Protein AF-A0A662EQB1-F1 (afdb_monomer_lite)

pLDDT: mean 83.08, std 17.45, range [39.06, 98.19]

Radius of gyration: 16.45 Å; chains: 1; bounding box: 39×25×48 Å

Structure (mmCIF, N/CA/C/O backbone):
data_AF-A0A662EQB1-F1
#
_entry.id   AF-A0A662EQB1-F1
#
loop_
_atom_site.group_PDB
_atom_site.id
_atom_site.type_symbol
_atom_site.label_atom_id
_atom_site.label_alt_id
_atom_site.label_comp_id
_atom_site.label_asym_id
_atom_site.label_entity_id
_atom_site.label_seq_id
_atom_site.pdbx_PDB_ins_code
_atom_site.Cartn_x
_atom_site.Cartn_y
_atom_sit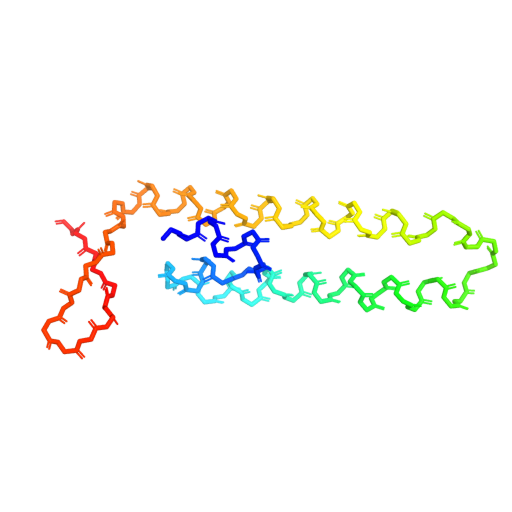e.Cartn_z
_atom_site.occupancy
_atom_site.B_iso_or_equiv
_atom_site.auth_seq_id
_atom_site.auth_comp_id
_atom_site.auth_asym_id
_atom_site.auth_atom_id
_atom_site.pdbx_PDB_model_num
ATOM 1 N N . MET A 1 1 ? -3.290 -4.667 16.452 1.00 82.69 1 MET A N 1
ATOM 2 C CA . MET A 1 1 ? -2.602 -3.457 15.957 1.00 82.69 1 MET A CA 1
ATOM 3 C C . MET A 1 1 ? -2.853 -3.335 14.454 1.00 82.69 1 MET A C 1
ATOM 5 O O . MET A 1 1 ? -1.991 -3.743 13.681 1.00 82.69 1 MET A O 1
ATOM 9 N N . PRO A 1 2 ? -4.029 -2.837 14.031 1.00 86.50 2 PRO A N 1
ATOM 10 C CA . PRO A 1 2 ? -4.430 -2.827 12.616 1.00 86.50 2 PRO A CA 1
ATOM 11 C C . PRO A 1 2 ? -3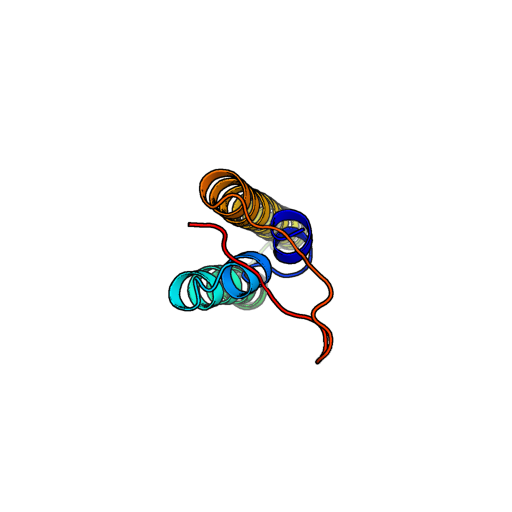.457 -2.061 11.707 1.00 86.50 2 PRO A C 1
ATOM 13 O O . PRO A 1 2 ? -3.091 -2.555 10.647 1.00 86.50 2 PRO A O 1
ATOM 16 N N . GLY A 1 3 ? -2.912 -0.929 12.167 1.00 89.44 3 GLY A N 1
ATOM 17 C CA . GLY A 1 3 ? -1.906 -0.177 11.405 1.00 89.44 3 GLY A CA 1
ATOM 18 C C . GLY A 1 3 ? -0.627 -0.965 11.092 1.00 89.44 3 GLY A C 1
ATOM 19 O O . GLY A 1 3 ? -0.186 -0.983 9.949 1.00 89.44 3 GLY A O 1
ATOM 20 N N . LEU A 1 4 ? -0.054 -1.681 12.069 1.00 92.12 4 LEU A N 1
ATOM 21 C CA . LEU A 1 4 ? 1.131 -2.521 11.824 1.00 92.12 4 LEU A CA 1
ATOM 22 C C . LEU A 1 4 ? 0.826 -3.676 10.870 1.00 92.12 4 LEU A C 1
ATOM 24 O O . LEU A 1 4 ? 1.663 -4.018 10.042 1.00 92.12 4 LEU A O 1
ATOM 28 N N . ALA A 1 5 ? -0.373 -4.253 10.964 1.00 92.75 5 ALA A N 1
ATOM 29 C CA . ALA A 1 5 ? -0.799 -5.301 10.050 1.00 92.75 5 ALA A CA 1
ATOM 30 C C . ALA A 1 5 ? -0.850 -4.780 8.602 1.00 92.75 5 ALA A C 1
ATOM 32 O O . ALA A 1 5 ? -0.261 -5.402 7.721 1.00 92.75 5 ALA A O 1
ATOM 33 N N . SER A 1 6 ? -1.447 -3.601 8.378 1.00 94.75 6 SER A N 1
ATOM 34 C CA . SER A 1 6 ? -1.482 -2.958 7.054 1.00 94.75 6 SER A CA 1
ATOM 35 C C . SER A 1 6 ? -0.138 -2.430 6.556 1.00 94.75 6 SER A C 1
ATOM 37 O O . SER A 1 6 ? 0.034 -2.280 5.351 1.00 94.75 6 SER A O 1
ATOM 39 N N . PHE A 1 7 ? 0.814 -2.148 7.447 1.00 95.44 7 PHE A N 1
ATOM 40 C CA . PHE A 1 7 ? 2.175 -1.792 7.043 1.00 95.44 7 PHE A CA 1
ATOM 41 C C . PHE A 1 7 ? 2.916 -2.988 6.436 1.00 95.44 7 PHE A C 1
ATOM 43 O O . PHE A 1 7 ? 3.634 -2.834 5.454 1.00 95.44 7 PHE A O 1
ATOM 50 N N . VAL A 1 8 ? 2.749 -4.177 7.024 1.00 94.88 8 VAL A N 1
ATOM 51 C CA . VAL A 1 8 ? 3.395 -5.406 6.535 1.00 94.88 8 VAL A CA 1
ATOM 52 C C . VAL A 1 8 ? 2.670 -5.950 5.307 1.00 94.88 8 VAL A C 1
ATOM 54 O O . VAL A 1 8 ? 3.314 -6.373 4.351 1.00 94.88 8 VAL A O 1
ATOM 57 N N . ILE A 1 9 ? 1.336 -5.945 5.335 1.00 96.12 9 ILE A N 1
ATOM 58 C CA . ILE A 1 9 ? 0.487 -6.401 4.233 1.00 96.12 9 ILE A CA 1
ATOM 59 C C . ILE A 1 9 ? -0.588 -5.339 3.995 1.00 96.12 9 ILE A C 1
ATOM 61 O O . ILE A 1 9 ? -1.579 -5.316 4.730 1.00 96.12 9 ILE A O 1
ATOM 65 N N . PRO A 1 10 ? -0.436 -4.470 2.978 1.00 97.38 10 PRO A N 1
ATOM 66 C CA . PRO A 1 10 ? -1.454 -3.484 2.631 1.00 97.38 10 PRO A CA 1
ATOM 6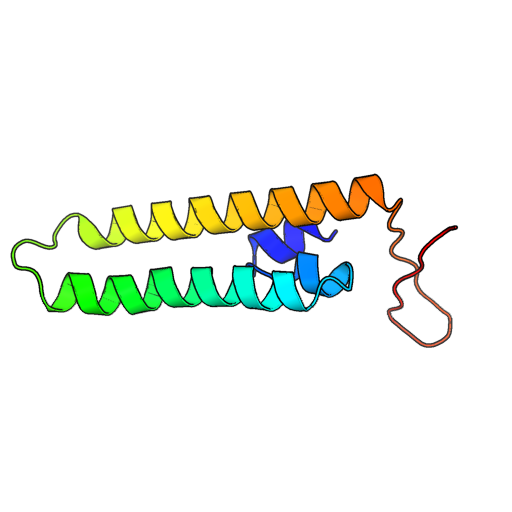7 C C . PRO A 1 10 ? -2.843 -4.124 2.506 1.00 97.38 10 PRO A C 1
ATOM 69 O O . PRO A 1 10 ? -3.015 -5.111 1.796 1.00 97.38 10 PRO A O 1
ATOM 72 N N . GLY A 1 11 ? -3.824 -3.579 3.230 1.00 94.88 11 GLY A N 1
ATOM 73 C CA . GLY A 1 11 ? -5.198 -4.092 3.293 1.00 94.88 11 GLY A CA 1
ATOM 74 C C . GLY A 1 11 ? -5.509 -4.983 4.500 1.00 94.88 11 GLY A C 1
ATOM 75 O O . GLY A 1 11 ? -6.670 -5.082 4.891 1.00 94.88 11 GLY A O 1
ATOM 76 N N . LEU A 1 12 ? -4.510 -5.584 5.155 1.00 95.25 12 LEU A N 1
ATOM 77 C CA . LEU A 1 12 ? -4.753 -6.516 6.265 1.00 95.25 12 LEU A CA 1
ATOM 78 C C . LEU A 1 12 ? -5.360 -5.837 7.503 1.00 95.25 12 LEU A C 1
ATOM 80 O O . LEU A 1 12 ? -6.245 -6.386 8.148 1.00 95.25 12 LEU A O 1
ATOM 84 N N . GLY A 1 13 ? -4.907 -4.637 7.844 1.00 94.06 13 GLY A N 1
ATOM 85 C CA . GLY A 1 13 ? -5.478 -3.831 8.921 1.00 94.06 13 GLY A CA 1
ATOM 86 C C . GLY A 1 13 ? -6.901 -3.361 8.633 1.00 94.06 13 GLY A C 1
ATOM 87 O O . GLY A 1 13 ? -7.721 -3.363 9.542 1.00 94.06 13 GLY A O 1
ATOM 88 N N . GLN A 1 14 ? -7.222 -3.028 7.380 1.00 95.81 14 GLN A N 1
ATOM 89 C CA . GLN A 1 14 ? -8.599 -2.730 6.972 1.00 95.81 14 GLN A CA 1
ATOM 90 C C . GLN A 1 14 ? -9.493 -3.963 7.131 1.00 95.81 14 GLN A C 1
ATOM 92 O O . GLN A 1 14 ? -10.603 -3.842 7.633 1.00 95.81 14 GLN A O 1
ATOM 97 N N . PHE A 1 15 ? -8.991 -5.151 6.776 1.00 95.00 15 PHE A N 1
ATOM 98 C CA . PHE A 1 15 ? -9.713 -6.408 6.980 1.00 95.00 15 PHE A CA 1
ATOM 99 C C . PHE A 1 15 ? -9.963 -6.694 8.466 1.00 95.00 15 PHE A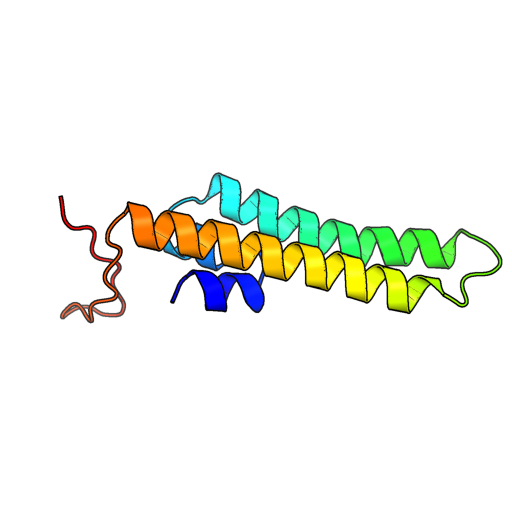 C 1
ATOM 101 O O . PHE A 1 15 ? -11.057 -7.096 8.835 1.00 95.00 15 PHE A O 1
ATOM 108 N N . ILE A 1 16 ? -8.968 -6.442 9.322 1.00 92.44 16 ILE A N 1
ATOM 109 C CA . ILE A 1 16 ? -9.092 -6.571 10.783 1.00 92.44 16 ILE A CA 1
ATOM 110 C C . ILE A 1 16 ? -10.137 -5.602 11.360 1.00 92.44 16 ILE A C 1
ATOM 112 O O . ILE A 1 16 ? -10.780 -5.933 12.349 1.00 92.44 16 ILE A O 1
ATOM 116 N N . ASN A 1 17 ? -10.305 -4.429 10.750 1.00 91.06 17 ASN A N 1
ATOM 117 C CA . ASN A 1 17 ? -11.331 -3.454 11.126 1.00 91.06 17 ASN A CA 1
ATOM 118 C C . ASN A 1 17 ? -12.685 -3.719 10.426 1.00 91.06 17 ASN A C 1
ATOM 120 O O . ASN A 1 17 ? -13.486 -2.801 10.295 1.00 91.06 17 ASN A O 1
ATOM 124 N N . ASP A 1 18 ? -12.918 -4.919 9.880 1.00 92.06 18 ASP A N 1
ATOM 125 C CA . ASP A 1 18 ? -14.128 -5.292 9.126 1.00 92.06 18 ASP A CA 1
ATOM 126 C C . ASP A 1 18 ? -14.433 -4.412 7.886 1.00 92.06 18 ASP A C 1
ATOM 128 O O . ASP A 1 18 ? -15.512 -4.477 7.293 1.00 92.06 18 ASP A O 1
ATOM 132 N N . GLN A 1 19 ? -13.457 -3.636 7.399 1.00 92.38 19 GLN A N 1
ATOM 133 C CA . GLN A 1 19 ? -13.565 -2.806 6.192 1.00 92.38 19 GLN A CA 1
ATOM 134 C C . GLN A 1 19 ? -13.108 -3.582 4.948 1.00 92.38 19 GLN A C 1
ATOM 136 O O . GLN A 1 19 ? -12.126 -3.227 4.291 1.00 92.38 19 GLN A O 1
ATOM 141 N N . VAL A 1 20 ? -13.828 -4.659 4.616 1.00 93.69 20 VAL A N 1
ATOM 142 C CA . VAL A 1 20 ? -13.452 -5.630 3.568 1.00 93.69 20 VAL A CA 1
ATOM 143 C C . VAL A 1 20 ? -13.254 -4.987 2.188 1.00 93.69 20 VAL A C 1
ATOM 145 O O . VAL A 1 20 ? -12.261 -5.273 1.519 1.00 93.69 20 VAL A O 1
ATOM 148 N N . ASP A 1 21 ? -14.129 -4.068 1.774 1.00 95.62 21 ASP A N 1
ATOM 149 C CA . ASP A 1 21 ? -14.007 -3.390 0.473 1.00 95.62 21 ASP A CA 1
ATOM 150 C C . ASP A 1 21 ? -12.708 -2.580 0.373 1.00 95.62 21 ASP A C 1
ATOM 152 O O . ASP A 1 21 ? -11.983 -2.639 -0.625 1.00 95.62 21 ASP A O 1
ATOM 156 N N . LYS A 1 22 ? -12.360 -1.867 1.451 1.00 95.31 22 LYS A N 1
ATOM 157 C CA . LYS A 1 22 ? -11.084 -1.154 1.544 1.00 95.31 22 LYS A CA 1
ATOM 158 C C . LYS A 1 22 ? -9.912 -2.127 1.618 1.00 95.31 22 LYS A C 1
ATOM 160 O O . LYS A 1 22 ? -8.889 -1.868 0.992 1.00 95.31 22 LYS A O 1
ATOM 165 N N . ALA A 1 23 ? -10.037 -3.246 2.328 1.00 96.44 23 ALA A N 1
ATOM 166 C CA . ALA A 1 23 ? -8.979 -4.249 2.393 1.00 96.44 23 ALA A CA 1
ATOM 167 C C . ALA A 1 23 ? -8.564 -4.726 0.994 1.00 96.44 23 ALA A C 1
ATOM 169 O O . ALA A 1 23 ? -7.375 -4.708 0.665 1.00 96.44 23 ALA A O 1
ATOM 170 N N . PHE A 1 24 ? -9.539 -5.058 0.143 1.00 97.88 24 PHE A N 1
ATOM 171 C CA . PHE A 1 24 ? -9.275 -5.443 -1.243 1.00 97.88 24 PHE A CA 1
ATOM 172 C C . PHE A 1 24 ? -8.697 -4.304 -2.079 1.00 97.88 24 PHE A C 1
ATOM 174 O O . PHE A 1 24 ? -7.803 -4.552 -2.886 1.00 97.88 24 PHE A O 1
ATOM 181 N N . LEU A 1 25 ? -9.152 -3.065 -1.880 1.00 98.06 25 LEU A N 1
ATOM 182 C CA . LEU A 1 25 ? -8.591 -1.907 -2.577 1.00 98.06 25 LEU A CA 1
ATOM 183 C C . LEU A 1 25 ? -7.108 -1.707 -2.232 1.00 98.06 25 LEU A C 1
ATOM 185 O O . LEU A 1 25 ? -6.269 -1.591 -3.125 1.00 98.06 25 LEU A O 1
ATOM 189 N N . HIS A 1 26 ? -6.775 -1.695 -0.942 1.00 98.06 26 HIS A N 1
ATOM 190 C CA . HIS A 1 26 ? -5.409 -1.484 -0.470 1.00 98.06 26 HIS A CA 1
ATOM 191 C C . HIS A 1 26 ? -4.473 -2.615 -0.902 1.00 98.06 26 HIS A C 1
ATOM 193 O O . HIS A 1 26 ? -3.370 -2.338 -1.383 1.00 98.06 26 HIS A O 1
ATOM 199 N N . PHE A 1 27 ? -4.922 -3.865 -0.789 1.00 97.94 27 PHE A N 1
ATOM 200 C CA . PHE A 1 27 ? -4.165 -5.020 -1.260 1.00 97.94 27 PHE A CA 1
ATOM 201 C C . PHE A 1 27 ? -3.999 -5.006 -2.784 1.00 97.94 27 PHE A C 1
ATOM 203 O O . PHE A 1 27 ? -2.893 -5.167 -3.298 1.00 97.94 27 PHE A O 1
ATOM 210 N N . GLY A 1 28 ? -5.083 -4.744 -3.516 1.00 97.88 28 GLY A N 1
ATOM 211 C CA . GLY A 1 28 ? -5.087 -4.692 -4.974 1.00 97.88 28 GLY A CA 1
ATOM 212 C C . GLY A 1 28 ? -4.147 -3.624 -5.528 1.00 97.88 28 GLY A C 1
ATOM 213 O O . GLY A 1 28 ? -3.433 -3.891 -6.491 1.00 97.88 28 GLY A O 1
ATOM 214 N N . ILE A 1 29 ? -4.080 -2.447 -4.899 1.00 97.56 29 ILE A N 1
ATOM 215 C CA . ILE A 1 29 ? -3.141 -1.393 -5.305 1.00 97.56 29 ILE A CA 1
ATOM 216 C C . ILE A 1 29 ? -1.691 -1.797 -5.015 1.00 97.56 29 ILE A C 1
ATOM 218 O O . ILE A 1 29 ? -0.839 -1.571 -5.869 1.00 97.56 29 ILE A O 1
ATOM 222 N N . ALA A 1 30 ? -1.398 -2.442 -3.882 1.00 96.94 30 ALA A N 1
ATOM 223 C CA . ALA A 1 30 ? -0.047 -2.939 -3.605 1.00 96.94 30 ALA A CA 1
ATOM 224 C C . ALA A 1 30 ? 0.411 -3.954 -4.668 1.00 96.94 30 ALA A C 1
ATOM 226 O O . ALA A 1 30 ? 1.484 -3.807 -5.251 1.00 96.94 30 ALA A O 1
ATOM 227 N N . VAL A 1 31 ? -0.459 -4.912 -5.005 1.00 96.88 31 VAL A N 1
ATOM 228 C CA . VAL A 1 31 ? -0.230 -5.872 -6.096 1.00 96.88 31 VAL A CA 1
ATOM 229 C C . VAL A 1 31 ? -0.054 -5.146 -7.435 1.00 96.88 31 VAL A C 1
ATOM 231 O O . VAL A 1 31 ? 0.860 -5.462 -8.195 1.00 96.88 31 VAL A O 1
ATOM 234 N N . ALA A 1 32 ? -0.891 -4.152 -7.739 1.00 96.12 32 ALA A N 1
ATOM 235 C CA . ALA A 1 32 ? -0.800 -3.392 -8.983 1.00 96.12 32 ALA A CA 1
ATOM 236 C C . ALA A 1 32 ? 0.500 -2.582 -9.090 1.00 96.12 32 ALA A C 1
ATOM 238 O O . ALA A 1 32 ? 1.050 -2.486 -10.186 1.00 96.12 32 ALA A O 1
ATOM 239 N N . ILE A 1 33 ? 1.014 -2.037 -7.982 1.00 94.50 33 ILE A N 1
ATOM 240 C CA . ILE A 1 33 ? 2.321 -1.372 -7.946 1.00 94.50 33 ILE A CA 1
ATOM 241 C C . ILE A 1 33 ? 3.409 -2.374 -8.325 1.00 94.50 33 ILE A C 1
ATOM 243 O O . ILE A 1 33 ? 4.165 -2.101 -9.252 1.00 94.50 33 ILE A O 1
ATOM 247 N N . ASP A 1 34 ? 3.453 -3.542 -7.686 1.00 92.31 34 ASP A N 1
ATOM 248 C CA . ASP A 1 34 ? 4.537 -4.511 -7.888 1.00 92.31 34 ASP A CA 1
ATOM 249 C C . ASP A 1 34 ? 4.501 -5.157 -9.283 1.00 92.31 34 ASP A C 1
ATOM 251 O O . ASP A 1 34 ? 5.511 -5.199 -9.994 1.00 92.31 34 ASP A O 1
ATOM 255 N N . PHE A 1 35 ? 3.330 -5.624 -9.723 1.00 92.38 35 PHE A N 1
ATOM 256 C CA . PHE A 1 35 ? 3.179 -6.241 -11.043 1.00 92.38 35 PHE A CA 1
ATOM 257 C C . PHE A 1 35 ? 3.195 -5.207 -12.169 1.00 92.38 35 PHE A C 1
ATOM 259 O O . PHE A 1 35 ? 3.833 -5.427 -13.200 1.00 92.38 35 PHE A O 1
ATOM 266 N N . GLY A 1 36 ? 2.529 -4.065 -11.988 1.00 88.94 36 GLY A N 1
ATOM 267 C CA . GLY A 1 36 ? 2.543 -2.977 -12.965 1.00 88.94 36 GLY A CA 1
ATOM 268 C C . GLY A 1 36 ? 3.959 -2.454 -13.185 1.00 88.94 36 GLY A C 1
ATOM 269 O O . GLY A 1 36 ? 4.383 -2.274 -14.328 1.00 88.94 36 GLY A O 1
ATOM 270 N N . ALA A 1 37 ? 4.727 -2.313 -12.106 1.00 87.31 37 ALA A N 1
ATOM 271 C CA . ALA A 1 37 ? 6.143 -2.000 -12.169 1.00 87.31 37 ALA A CA 1
ATOM 272 C C . ALA A 1 37 ? 6.944 -3.017 -12.976 1.00 87.31 37 ALA A C 1
ATOM 274 O O . ALA A 1 37 ? 7.712 -2.612 -13.845 1.00 87.31 37 ALA A O 1
ATOM 275 N N . TYR A 1 38 ? 6.762 -4.315 -12.723 1.00 84.69 38 TYR A N 1
ATOM 276 C CA . TYR A 1 38 ? 7.456 -5.369 -13.465 1.00 84.69 38 TYR A CA 1
ATOM 277 C C . TYR A 1 38 ? 7.223 -5.262 -14.981 1.00 84.69 38 TYR A C 1
ATOM 279 O O . TYR A 1 38 ? 8.168 -5.340 -15.772 1.00 84.69 38 TYR A O 1
ATOM 287 N N . TYR A 1 39 ? 5.981 -5.018 -15.406 1.00 85.25 39 TYR A N 1
ATOM 288 C CA . TYR A 1 39 ? 5.689 -4.806 -16.825 1.00 85.25 39 TYR A CA 1
ATOM 289 C C . TYR A 1 39 ? 6.339 -3.526 -17.363 1.00 85.25 39 TYR A C 1
ATOM 291 O O . TYR A 1 39 ? 6.944 -3.550 -18.436 1.00 85.25 39 TYR A O 1
ATOM 299 N N . LEU A 1 40 ? 6.276 -2.421 -16.616 1.00 81.62 40 LEU A N 1
ATOM 300 C CA . LEU A 1 40 ? 6.886 -1.148 -17.012 1.00 81.62 40 LEU A CA 1
ATOM 301 C C . LEU A 1 40 ? 8.411 -1.245 -17.147 1.00 81.62 40 LEU A C 1
ATOM 303 O O . LEU A 1 40 ? 8.969 -0.724 -18.112 1.00 81.62 40 LEU A O 1
ATOM 307 N N . THR A 1 41 ? 9.092 -1.934 -16.227 1.00 79.31 41 THR A N 1
ATOM 308 C CA . THR A 1 41 ? 10.554 -2.111 -16.280 1.00 79.31 41 THR A CA 1
ATOM 309 C C . THR A 1 41 ? 10.995 -3.024 -17.419 1.00 79.31 41 THR A C 1
ATOM 311 O O . THR A 1 41 ? 12.106 -2.863 -17.922 1.00 79.31 41 THR A O 1
ATOM 314 N N . THR A 1 42 ? 10.139 -3.961 -17.833 1.00 80.75 42 THR A N 1
ATOM 315 C CA . THR A 1 42 ? 10.402 -4.889 -18.941 1.00 80.75 42 THR A CA 1
ATOM 316 C C . THR A 1 42 ? 10.193 -4.229 -20.306 1.00 80.75 42 THR A C 1
ATOM 318 O O . THR A 1 42 ? 10.900 -4.550 -21.260 1.00 80.75 42 THR A O 1
ATOM 321 N N . LEU A 1 43 ? 9.230 -3.310 -20.419 1.00 81.69 43 LEU A N 1
ATOM 322 C CA . LEU A 1 43 ? 8.828 -2.712 -21.697 1.00 81.69 43 LEU A CA 1
ATOM 323 C C . LEU A 1 43 ? 9.548 -1.396 -22.031 1.00 81.69 43 LEU A C 1
ATOM 325 O O . LEU A 1 43 ? 9.604 -1.023 -23.203 1.00 81.69 43 LEU A O 1
ATOM 329 N N . LEU A 1 44 ? 10.089 -0.680 -21.039 1.00 73.06 44 LEU A N 1
ATOM 330 C CA . LEU A 1 44 ? 10.735 0.618 -21.251 1.00 73.06 44 LEU A CA 1
ATOM 331 C C . LEU A 1 44 ? 12.273 0.498 -21.326 1.00 73.06 44 LEU A C 1
ATOM 333 O O . LEU A 1 44 ? 12.885 -0.078 -20.424 1.00 73.06 44 LEU A O 1
ATOM 337 N N . PRO A 1 45 ? 12.933 1.076 -22.351 1.00 71.56 45 PRO A N 1
ATOM 338 C CA . PRO A 1 45 ? 14.394 1.168 -22.388 1.00 71.56 45 PRO A CA 1
ATOM 339 C C . PRO A 1 45 ? 14.928 2.122 -21.294 1.00 71.56 45 PRO A C 1
ATOM 341 O O . PRO A 1 45 ? 14.280 3.113 -20.968 1.00 71.56 45 PRO A O 1
ATOM 344 N N . TYR A 1 46 ? 16.134 1.851 -20.767 1.00 64.88 46 TYR A N 1
ATOM 345 C CA . TYR A 1 46 ? 16.830 2.616 -19.703 1.00 64.88 46 TYR A CA 1
ATOM 346 C C . TYR A 1 46 ? 16.188 2.557 -18.296 1.00 64.88 46 TYR A C 1
ATOM 348 O O . TYR A 1 46 ? 15.917 3.571 -17.657 1.00 64.88 46 TYR A O 1
ATOM 356 N N . ASN A 1 47 ? 16.022 1.347 -17.761 1.00 67.81 47 ASN A N 1
ATOM 357 C CA . ASN A 1 47 ? 15.323 1.030 -16.506 1.00 67.81 47 ASN A CA 1
ATOM 358 C C . ASN A 1 47 ? 16.200 1.012 -15.223 1.00 67.81 47 ASN A C 1
ATOM 360 O O . ASN A 1 47 ? 15.831 0.415 -14.210 1.00 67.81 47 ASN A O 1
ATOM 364 N N . TYR A 1 48 ? 17.362 1.675 -15.226 1.00 65.25 48 TYR A N 1
ATOM 365 C CA . TYR A 1 48 ? 18.348 1.570 -14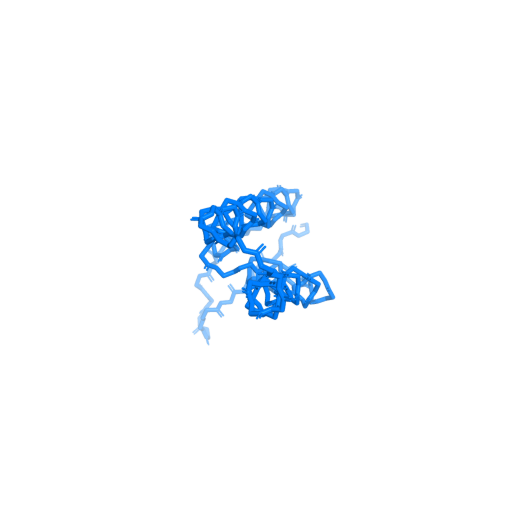.132 1.00 65.25 48 TYR A CA 1
ATOM 366 C C . TYR A 1 48 ? 17.836 2.078 -12.767 1.00 65.25 48 TYR A C 1
ATOM 368 O O . TYR A 1 48 ? 18.269 1.592 -11.725 1.00 65.25 48 TYR A O 1
ATOM 376 N N . TYR A 1 49 ? 16.893 3.028 -12.762 1.00 68.06 49 TYR A N 1
ATOM 377 C CA . TYR A 1 49 ? 16.289 3.597 -11.544 1.00 68.06 49 TYR A CA 1
ATOM 378 C C . TYR A 1 49 ? 14.881 3.076 -11.247 1.00 68.06 49 TYR A C 1
ATOM 380 O O . TYR A 1 49 ? 14.251 3.506 -10.281 1.00 68.06 49 TYR A O 1
ATOM 388 N N . SER A 1 50 ? 14.367 2.152 -12.057 1.00 73.81 50 SER A N 1
ATOM 389 C CA . SER A 1 50 ? 12.977 1.720 -11.952 1.00 73.81 50 SER A CA 1
ATOM 390 C C . SER A 1 50 ? 12.712 0.958 -10.656 1.00 73.81 50 SER A C 1
ATOM 392 O O . SER A 1 50 ? 11.733 1.236 -9.978 1.00 73.81 50 SER A O 1
ATOM 394 N N . TYR A 1 51 ? 13.611 0.058 -10.251 1.00 75.75 51 TYR A N 1
ATOM 395 C CA . TYR A 1 51 ? 13.418 -0.757 -9.046 1.00 75.75 51 TYR A CA 1
ATOM 396 C C . TYR A 1 51 ? 13.377 0.057 -7.737 1.00 75.75 51 TYR A C 1
ATOM 398 O O . TYR A 1 51 ? 12.452 -0.155 -6.952 1.00 75.75 51 TYR A O 1
ATOM 406 N N . PRO A 1 52 ? 14.288 1.023 -7.486 1.00 86.69 52 PRO A N 1
ATOM 407 C CA . PRO A 1 52 ? 14.179 1.901 -6.319 1.00 86.69 52 PRO A CA 1
ATOM 408 C C . PRO A 1 52 ? 12.873 2.702 -6.267 1.00 86.69 52 PRO A C 1
ATOM 410 O O . PRO A 1 52 ? 12.274 2.820 -5.201 1.00 86.69 52 PRO A O 1
ATOM 413 N N . LEU A 1 53 ? 12.403 3.226 -7.405 1.00 87.06 53 LEU A N 1
ATOM 414 C CA . LEU A 1 53 ? 11.153 3.993 -7.466 1.00 87.06 53 LEU A CA 1
ATOM 415 C C . LEU A 1 53 ? 9.936 3.136 -7.109 1.00 87.06 53 LEU A C 1
ATOM 417 O O . LEU A 1 53 ? 9.035 3.602 -6.419 1.00 87.06 53 LEU A O 1
ATOM 421 N N . VAL A 1 54 ? 9.937 1.874 -7.533 1.00 89.75 54 VAL A N 1
ATOM 422 C CA . VAL A 1 54 ? 8.872 0.910 -7.229 1.00 89.75 54 VAL A CA 1
ATOM 423 C C . VAL A 1 54 ? 8.872 0.565 -5.747 1.00 89.75 54 VAL A C 1
ATOM 425 O O . VAL A 1 54 ? 7.821 0.606 -5.117 1.00 89.75 54 VAL A O 1
ATOM 428 N N . GLY A 1 55 ? 10.051 0.327 -5.165 1.00 91.12 55 GLY A N 1
ATOM 429 C CA . GLY A 1 55 ? 10.182 0.117 -3.723 1.00 91.12 55 GLY A CA 1
ATOM 430 C C . GLY A 1 55 ? 9.677 1.311 -2.909 1.00 91.12 55 GLY A C 1
ATOM 431 O O . GLY A 1 55 ? 8.973 1.124 -1.920 1.00 91.12 55 GLY A O 1
ATOM 432 N N . LEU A 1 56 ? 9.966 2.542 -3.344 1.00 93.81 56 LEU A N 1
ATOM 433 C CA . LEU A 1 56 ? 9.448 3.756 -2.702 1.00 93.81 56 LEU A CA 1
ATOM 434 C C . LEU A 1 56 ? 7.933 3.909 -2.871 1.00 93.81 56 LEU A C 1
ATOM 436 O O . LEU A 1 56 ? 7.261 4.304 -1.920 1.00 93.81 56 LEU A O 1
ATOM 440 N N . ALA A 1 57 ? 7.390 3.585 -4.046 1.00 94.50 57 ALA A N 1
ATOM 441 C CA . ALA A 1 57 ? 5.950 3.610 -4.289 1.00 94.50 57 ALA A CA 1
ATOM 442 C C . ALA A 1 57 ? 5.220 2.586 -3.407 1.00 94.50 57 ALA A C 1
ATOM 444 O O . ALA A 1 57 ? 4.247 2.938 -2.740 1.00 94.50 57 ALA A O 1
ATOM 445 N N . HIS A 1 58 ? 5.732 1.354 -3.337 1.00 96.12 58 HIS A N 1
ATOM 446 C CA . HIS A 1 58 ? 5.196 0.309 -2.469 1.00 96.12 58 HIS A CA 1
ATOM 447 C C . HIS A 1 58 ? 5.278 0.723 -0.997 1.00 96.12 58 HIS A C 1
ATOM 449 O O . HIS A 1 58 ? 4.284 0.649 -0.278 1.00 96.12 58 HIS A O 1
ATOM 455 N N . LEU A 1 59 ? 6.434 1.220 -0.543 1.00 96.88 59 LEU A N 1
ATOM 456 C CA . LEU A 1 59 ? 6.614 1.684 0.833 1.00 96.88 59 LEU A CA 1
ATOM 457 C C . LEU A 1 59 ? 5.660 2.835 1.175 1.00 96.88 59 LEU A C 1
ATOM 459 O O . LEU A 1 59 ? 5.042 2.826 2.238 1.00 96.88 59 LEU A O 1
ATOM 463 N N . GLY A 1 60 ? 5.515 3.813 0.278 1.00 97.75 60 GLY A N 1
ATOM 464 C CA . GLY A 1 60 ? 4.566 4.913 0.444 1.00 97.75 60 GLY A CA 1
ATOM 465 C C . GLY A 1 60 ? 3.129 4.407 0.573 1.00 97.75 60 GLY A C 1
ATOM 466 O O . GLY A 1 60 ? 2.393 4.850 1.457 1.00 97.75 60 GLY A O 1
ATOM 467 N N . TRP A 1 61 ? 2.752 3.423 -0.244 1.00 98.19 61 TRP A N 1
ATOM 468 C CA . TRP A 1 61 ? 1.435 2.797 -0.178 1.00 98.19 61 TRP A CA 1
ATOM 469 C C . TRP A 1 61 ? 1.217 1.983 1.105 1.00 98.19 61 TRP A C 1
ATOM 471 O O . TRP A 1 61 ? 0.144 2.051 1.710 1.00 98.19 61 TRP A O 1
ATOM 481 N N . ALA A 1 62 ? 2.236 1.261 1.570 1.00 97.62 62 ALA A N 1
ATOM 482 C CA . ALA A 1 62 ? 2.203 0.522 2.828 1.00 97.62 62 ALA A CA 1
ATOM 483 C C . ALA A 1 62 ? 2.050 1.457 4.037 1.00 97.62 62 ALA A C 1
ATOM 485 O O . ALA A 1 62 ? 1.223 1.206 4.913 1.00 97.62 62 ALA A O 1
ATOM 486 N N . LEU A 1 63 ? 2.777 2.580 4.059 1.00 98.12 63 LEU A N 1
ATOM 487 C CA . LEU A 1 63 ? 2.636 3.614 5.091 1.00 98.12 63 LEU A CA 1
ATOM 488 C C . LEU A 1 63 ? 1.237 4.239 5.085 1.00 98.12 63 LEU A C 1
ATOM 490 O O . LEU A 1 63 ? 0.636 4.402 6.147 1.00 98.12 63 LEU A O 1
ATOM 494 N N . TYR A 1 64 ? 0.697 4.548 3.904 1.00 97.88 64 TYR A N 1
ATOM 495 C CA . TYR A 1 64 ? -0.669 5.055 3.775 1.00 97.88 64 TYR A CA 1
ATOM 496 C C . TYR A 1 64 ? -1.703 4.039 4.282 1.00 97.88 64 TYR A C 1
ATOM 498 O O . TYR A 1 64 ? -2.577 4.378 5.078 1.00 97.88 64 TYR A O 1
ATOM 506 N N . SER A 1 65 ? -1.557 2.772 3.892 1.00 97.31 65 SER A N 1
ATOM 507 C CA . SER A 1 65 ? -2.435 1.681 4.329 1.00 97.31 65 SER A CA 1
ATOM 508 C C . SER A 1 65 ? -2.389 1.479 5.843 1.00 97.31 65 SER A C 1
ATOM 510 O O . SER A 1 65 ? -3.425 1.254 6.470 1.00 97.31 65 SER A O 1
ATOM 512 N N . ALA A 1 66 ? -1.200 1.581 6.439 1.00 96.31 66 ALA A N 1
ATOM 513 C CA . ALA A 1 66 ? -1.002 1.527 7.882 1.00 96.31 66 ALA A CA 1
ATOM 514 C C . ALA A 1 66 ? -1.690 2.689 8.605 1.00 96.31 66 ALA A C 1
ATOM 516 O O . ALA A 1 66 ? -2.337 2.483 9.634 1.00 96.31 66 ALA A O 1
ATOM 517 N N . TYR A 1 67 ? -1.565 3.901 8.062 1.00 96.69 67 TYR A N 1
ATOM 518 C CA . TYR A 1 67 ? -2.178 5.098 8.624 1.00 96.69 67 TYR A CA 1
ATOM 519 C C . TYR A 1 67 ? -3.711 5.048 8.577 1.00 96.69 67 TYR A C 1
ATOM 521 O O . TYR A 1 67 ? -4.348 5.349 9.587 1.00 96.69 67 TYR A O 1
ATOM 529 N N . ASP A 1 68 ? -4.304 4.620 7.458 1.00 96.31 68 ASP A N 1
ATOM 530 C CA . ASP A 1 68 ? -5.761 4.454 7.337 1.00 96.31 68 ASP A CA 1
ATOM 531 C C . ASP A 1 68 ? -6.280 3.414 8.347 1.00 96.31 68 ASP A C 1
ATOM 533 O O . ASP A 1 68 ? -7.148 3.728 9.160 1.00 96.31 68 ASP A O 1
ATOM 537 N N . ALA A 1 69 ? -5.663 2.225 8.414 1.00 94.25 69 ALA A N 1
ATOM 538 C CA . ALA A 1 69 ? -6.071 1.184 9.361 1.00 94.25 69 ALA A CA 1
ATOM 539 C C . ALA A 1 69 ? -5.903 1.609 10.830 1.00 94.25 69 ALA A C 1
ATOM 541 O O . ALA A 1 69 ? -6.713 1.240 11.682 1.00 94.25 69 ALA A O 1
ATOM 542 N N . TYR A 1 70 ? -4.853 2.373 11.148 1.00 93.56 70 TYR A N 1
ATOM 543 C CA . TYR A 1 70 ? -4.663 2.943 12.482 1.00 93.56 70 TYR A CA 1
ATOM 544 C C . TYR A 1 70 ? -5.737 3.979 12.824 1.00 93.56 70 TYR A C 1
ATOM 546 O O . TYR A 1 70 ? -6.259 3.959 13.938 1.00 93.56 70 TYR A O 1
ATOM 554 N N . SER A 1 71 ? -6.056 4.871 11.886 1.00 93.75 71 SER A N 1
ATOM 555 C CA . SER A 1 71 ? -7.033 5.945 12.096 1.00 93.75 71 SER A CA 1
ATOM 556 C C . SER A 1 71 ? -8.421 5.369 12.350 1.00 93.75 71 SER A C 1
ATOM 558 O O . SER A 1 71 ? -9.035 5.716 13.352 1.00 93.75 71 SER A O 1
ATOM 560 N N . VAL A 1 72 ? -8.837 4.389 11.544 1.00 91.69 72 VAL A N 1
ATOM 561 C CA . VAL A 1 72 ? -10.090 3.651 11.753 1.00 91.69 72 VAL A CA 1
ATOM 562 C C . VAL A 1 72 ? -10.097 2.960 13.116 1.00 91.69 72 VAL A C 1
ATOM 564 O O . VAL A 1 72 ? -10.990 3.190 13.918 1.00 91.69 72 VAL A O 1
ATOM 567 N N . ALA A 1 73 ? -9.056 2.192 13.447 1.00 88.81 73 ALA A N 1
ATOM 568 C CA . ALA A 1 73 ? -8.997 1.493 14.732 1.00 88.81 73 ALA A CA 1
ATOM 569 C C . ALA A 1 73 ? -9.074 2.450 15.938 1.00 88.81 73 ALA A C 1
ATOM 571 O O . ALA A 1 73 ? -9.618 2.102 16.986 1.00 88.81 73 ALA A O 1
ATOM 572 N N . LYS A 1 74 ? -8.514 3.657 15.795 1.00 88.38 74 LYS A N 1
ATOM 573 C CA . LYS A 1 74 ? -8.571 4.713 16.808 1.00 88.38 74 LYS A CA 1
ATOM 574 C C . LYS A 1 74 ? -9.963 5.341 16.906 1.00 88.38 74 LYS A C 1
ATOM 576 O O . LYS A 1 74 ? -10.406 5.612 18.017 1.00 88.38 74 LYS A O 1
ATOM 581 N N . GLU A 1 75 ? -10.618 5.597 15.779 1.00 87.62 75 GLU A N 1
ATOM 582 C CA . GLU A 1 75 ? -11.978 6.150 15.724 1.00 87.62 75 GLU A CA 1
ATOM 583 C C . GLU A 1 75 ? -13.009 5.172 16.298 1.00 87.62 75 GLU A C 1
ATOM 585 O O . GLU A 1 75 ? -13.922 5.577 17.013 1.00 87.62 75 GLU A O 1
ATOM 590 N N . GLU A 1 76 ? -12.811 3.881 16.056 1.00 81.94 76 GLU A N 1
ATOM 591 C CA . GLU A 1 76 ? -13.737 2.811 16.424 1.00 81.94 76 GLU A CA 1
ATOM 592 C C . GLU A 1 76 ? -13.498 2.235 17.835 1.00 81.94 76 GLU A C 1
ATOM 594 O O . GLU A 1 76 ? -14.137 1.263 18.226 1.00 81.94 76 GLU A O 1
ATOM 599 N N . ASN A 1 77 ? -12.574 2.813 18.621 1.00 69.94 77 ASN A N 1
ATOM 600 C CA . ASN A 1 77 ? -12.131 2.280 19.923 1.00 69.94 77 ASN A CA 1
AT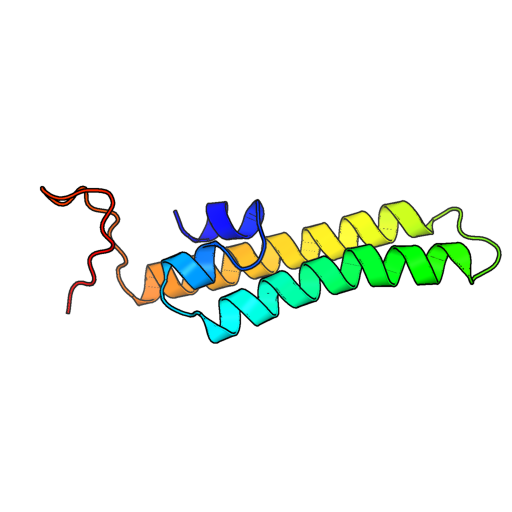OM 601 C C . ASN A 1 77 ? -11.818 0.775 19.878 1.00 69.94 77 ASN A C 1
ATOM 603 O O . ASN A 1 77 ? -12.113 0.028 20.814 1.00 69.94 77 ASN A O 1
ATOM 607 N N . PHE A 1 78 ? -11.222 0.326 18.777 1.00 62.62 78 PHE A N 1
ATOM 608 C CA . PHE A 1 78 ? -11.018 -1.084 18.506 1.00 62.62 78 PHE A CA 1
ATOM 609 C C . PHE A 1 78 ? -10.135 -1.731 19.582 1.00 62.62 78 PHE A C 1
ATOM 611 O O . PHE A 1 78 ? -8.943 -1.419 19.708 1.00 62.62 78 PHE A O 1
ATOM 618 N N . THR A 1 79 ? -10.704 -2.662 20.350 1.00 58.31 79 THR A N 1
ATOM 619 C CA . THR A 1 79 ? -9.981 -3.454 21.347 1.00 58.31 79 THR A CA 1
ATOM 620 C C . THR A 1 79 ? -9.769 -4.875 20.828 1.00 58.31 79 THR A C 1
ATOM 622 O O . THR A 1 79 ? -10.696 -5.601 20.478 1.00 58.31 79 THR A O 1
ATOM 625 N N . LEU A 1 80 ? -8.501 -5.294 20.774 1.00 53.84 80 LEU A N 1
ATOM 626 C CA . LEU A 1 80 ? -8.142 -6.696 20.554 1.00 53.84 80 LEU A CA 1
ATOM 627 C C . LEU A 1 80 ? -8.253 -7.434 21.887 1.00 53.84 80 LEU A C 1
ATOM 629 O O . LEU A 1 80 ? -7.398 -7.259 22.757 1.00 53.84 80 LEU A O 1
ATOM 633 N N . GLY A 1 81 ? -9.303 -8.237 22.040 1.00 49.41 81 GLY A N 1
ATOM 634 C CA . GLY A 1 81 ? -9.528 -9.092 23.202 1.00 49.41 81 GLY A CA 1
ATOM 635 C C . GLY A 1 81 ? -9.404 -10.573 22.846 1.00 49.41 81 GLY A C 1
ATOM 636 O O . GLY A 1 81 ? -9.868 -11.018 21.801 1.00 49.41 81 GLY A O 1
ATOM 637 N N . PHE A 1 82 ? -8.796 -11.366 23.729 1.00 40.97 82 PHE A N 1
ATOM 638 C CA . PHE A 1 82 ? -8.944 -12.819 23.668 1.00 40.97 82 PHE A CA 1
ATOM 639 C C . PHE A 1 82 ? -10.354 -13.165 24.153 1.00 40.97 82 PHE A C 1
ATOM 641 O O . PHE A 1 82 ? -10.673 -12.944 25.319 1.00 40.97 82 PHE A O 1
ATOM 648 N N . THR A 1 83 ? -11.204 -13.674 23.263 1.00 49.22 83 THR A N 1
ATOM 649 C CA . THR A 1 83 ? -12.509 -14.226 23.654 1.00 49.22 83 THR A CA 1
ATOM 650 C C . THR A 1 83 ? -12.327 -15.701 24.008 1.00 49.22 83 THR A C 1
ATOM 652 O O . THR A 1 83 ? -11.435 -16.354 23.464 1.00 49.22 83 THR A O 1
ATOM 655 N N . GLU A 1 84 ? -13.152 -16.251 24.905 1.00 44.03 84 GLU A N 1
ATOM 656 C CA . GLU A 1 84 ? -13.034 -17.647 25.376 1.00 44.03 84 GLU A CA 1
ATOM 657 C C . GLU A 1 84 ? -13.082 -18.700 24.244 1.00 44.03 84 GLU A C 1
ATOM 659 O O . GLU A 1 84 ? -12.663 -19.835 24.454 1.00 44.03 84 GLU A O 1
ATOM 664 N N . ASN A 1 85 ? -13.496 -18.319 23.026 1.00 51.09 85 ASN A N 1
ATOM 665 C CA . ASN A 1 85 ? -13.559 -19.185 21.843 1.00 51.09 85 ASN A CA 1
ATOM 666 C C . ASN A 1 85 ? -12.474 -18.909 20.774 1.00 51.09 85 ASN A C 1
ATOM 668 O O . ASN A 1 85 ? -12.531 -19.499 19.695 1.00 51.09 85 ASN A O 1
ATOM 672 N N . GLY A 1 86 ? -11.482 -18.046 21.040 1.00 52.91 86 GLY A N 1
ATOM 673 C CA . GLY A 1 86 ? -10.366 -17.756 20.124 1.00 52.91 86 GLY A CA 1
ATOM 674 C C . GLY A 1 86 ? -10.071 -16.263 19.914 1.00 52.91 86 GLY A C 1
ATOM 675 O O . GLY A 1 86 ? -10.580 -15.398 20.633 1.00 52.91 86 GLY A O 1
ATOM 676 N N . PHE A 1 87 ? -9.216 -15.965 18.921 1.00 46.34 87 PHE A N 1
ATOM 677 C CA . PHE A 1 87 ? -8.915 -14.598 18.463 1.00 46.34 87 PHE A CA 1
ATOM 678 C C . PHE A 1 87 ? -10.217 -13.956 17.960 1.00 46.34 87 PHE A C 1
ATOM 680 O O . PHE A 1 87 ? -10.732 -14.348 16.916 1.00 46.34 87 PHE A O 1
ATOM 687 N N . GLY A 1 88 ? -10.770 -13.018 18.728 1.00 53.56 88 GLY A N 1
ATOM 688 C CA . GLY A 1 88 ? -12.019 -12.331 18.411 1.00 53.56 88 GLY A CA 1
ATOM 689 C C . GLY A 1 88 ? -11.809 -10.823 18.394 1.00 53.56 88 GLY A C 1
ATOM 690 O O . GLY A 1 88 ? -11.032 -10.283 19.181 1.00 53.56 88 GLY A O 1
ATOM 691 N N . PHE A 1 89 ? -12.484 -10.142 17.478 1.00 53.34 89 PHE A N 1
ATOM 692 C CA . PHE A 1 89 ? -12.501 -8.686 17.403 1.00 53.34 89 PHE A CA 1
ATOM 693 C C . PHE A 1 89 ? -13.712 -8.193 18.205 1.00 53.34 89 PHE A C 1
ATOM 695 O O . PHE A 1 89 ? -14.827 -8.647 17.952 1.00 53.34 89 PHE A O 1
ATOM 702 N N . SER A 1 90 ? -13.511 -7.340 19.217 1.00 51.31 90 SER A N 1
ATOM 703 C CA . SER A 1 90 ? -14.621 -6.760 19.984 1.00 51.31 90 SER A CA 1
ATOM 704 C C . SER A 1 90 ? -14.758 -5.273 19.693 1.00 51.31 90 SER A C 1
ATOM 706 O O . SER A 1 90 ? -13.792 -4.520 19.802 1.00 51.31 90 SER A O 1
ATOM 708 N N . TYR A 1 91 ? -15.981 -4.870 19.366 1.00 44.47 91 TYR A N 1
ATOM 709 C CA . TYR A 1 91 ? -16.383 -3.488 19.142 1.00 44.47 91 TYR A CA 1
ATOM 710 C C . TYR A 1 91 ? -17.177 -3.017 20.366 1.00 44.47 91 TYR A C 1
ATOM 712 O O . TYR A 1 91 ? -18.121 -3.695 20.778 1.00 44.47 91 TYR A O 1
ATOM 720 N N . SER A 1 92 ? -16.792 -1.897 20.979 1.00 41.72 92 SER A N 1
ATOM 721 C CA . SER A 1 92 ? -17.551 -1.312 22.090 1.00 41.72 92 SER A CA 1
ATOM 722 C C . SER A 1 92 ? -18.443 -0.204 21.535 1.00 41.72 92 SER A C 1
ATOM 724 O O . SER A 1 92 ? -17.926 0.807 21.066 1.00 41.72 92 SER A O 1
ATOM 726 N N . PHE A 1 93 ? -19.761 -0.416 21.565 1.00 39.06 93 PHE A N 1
ATOM 727 C CA . PHE A 1 93 ? -20.760 0.642 21.377 1.00 39.06 93 PHE A CA 1
ATOM 728 C C . PHE A 1 93 ? -20.969 1.423 22.677 1.00 39.06 93 PHE A C 1
ATOM 730 O O . PHE A 1 93 ? -20.874 0.793 23.758 1.00 39.06 93 PHE A O 1
#

Sequence (93 aa):
MPGLASFVIPGLGQFINDQVDKAFLHFGIAVAIDFGAYYLTTLLPYNYYSYPLVGLAHLGWALYSAYDAYSVAKEENFTLGFTENGFGFSYSF

Foldseek 3Di:
DLLVLLLVANLSLCVLLVVNVNSCVLNVVLVCLVVVLVVVLVPDPPNPCSVVVSVVVNNVSSNVSSVVSVVSCVVQVWDFDADPVGGDTDTDD

Secondary structure (DSSP, 8-state):
-HHHHHHHSTTHHHHHTT-HHHHHHHHHHHHHHHHHHHHHHHHSS--TTHHHHHHHHHHHHHHHHHHHHHHHHHHTT-EEEEETTEEEEE---